Protein AF-A0A432DTY2-F1 (afdb_monomer)

Organism: NCBI:txid651561

Sequence (76 aa):
MSLNERISKVIEYSNLTPSEFADEIDVQRSSISHITSGRNKPSLEFIIKIKSRFPELLGTGWLPAKGNAETGITGN

Structure (mmCIF, N/CA/C/O backbone):
data_AF-A0A432DTY2-F1
#
_entry.id   AF-A0A432DTY2-F1
#
loop_
_atom_site.group_PDB
_atom_site.id
_atom_site.type_symbol
_atom_site.label_atom_id
_atom_site.label_alt_id
_atom_site.label_comp_id
_atom_site.label_asym_id
_atom_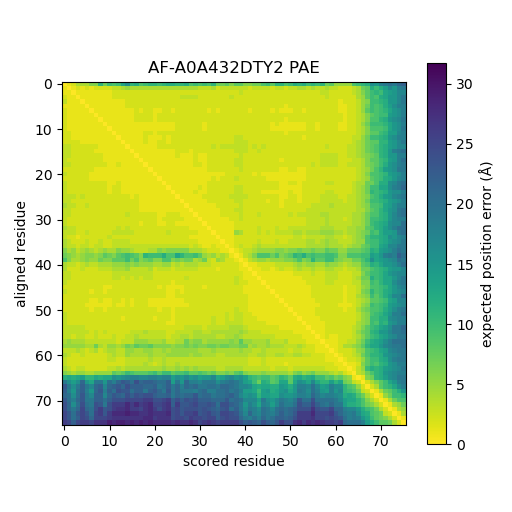site.label_entity_id
_atom_site.label_seq_id
_atom_site.pdbx_PDB_ins_code
_atom_site.Cartn_x
_atom_site.Cartn_y
_atom_site.Cartn_z
_atom_site.occupancy
_atom_site.B_iso_or_equiv
_atom_site.auth_seq_id
_atom_site.auth_comp_id
_atom_site.auth_asym_id
_atom_site.auth_atom_id
_atom_site.pdbx_PDB_model_num
ATOM 1 N N . MET A 1 1 ? -5.472 7.863 -15.515 1.00 80.56 1 MET A N 1
ATOM 2 C CA . MET A 1 1 ? -4.828 7.589 -14.217 1.00 80.56 1 MET A CA 1
ATOM 3 C C . MET A 1 1 ? -3.915 6.390 -14.369 1.00 80.56 1 MET A C 1
ATOM 5 O O . MET A 1 1 ? -4.374 5.334 -14.798 1.00 80.56 1 MET A O 1
ATOM 9 N N . SER A 1 2 ? -2.643 6.571 -14.053 1.00 89.56 2 SER A N 1
ATOM 10 C CA . SER A 1 2 ? -1.640 5.521 -13.908 1.00 89.56 2 SER A CA 1
A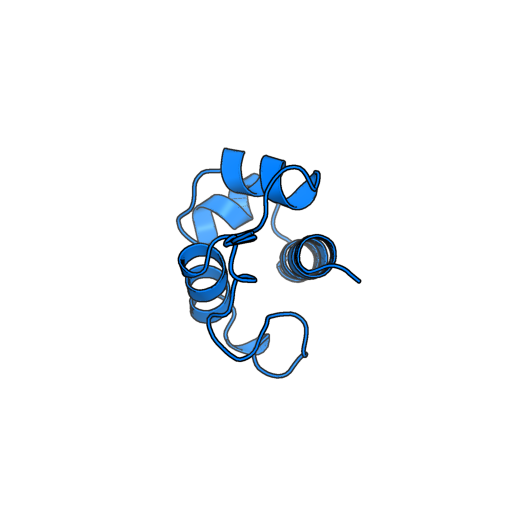TOM 11 C C . SER A 1 2 ? -1.979 4.574 -12.752 1.00 89.56 2 SER A C 1
ATOM 13 O O . SER A 1 2 ? -2.807 4.879 -11.889 1.00 89.56 2 SER A O 1
ATOM 15 N N . LEU A 1 3 ? -1.334 3.407 -12.724 1.00 90.81 3 LEU A N 1
ATOM 16 C CA . LEU A 1 3 ? -1.472 2.463 -11.616 1.00 90.81 3 LEU A CA 1
ATOM 17 C C . LEU A 1 3 ? -1.006 3.072 -10.285 1.00 90.81 3 LEU A C 1
ATOM 19 O O . LEU A 1 3 ? -1.652 2.859 -9.264 1.00 90.81 3 LEU A O 1
ATOM 23 N N . ASN A 1 4 ? 0.053 3.881 -10.303 1.00 92.31 4 ASN A N 1
ATOM 24 C CA . ASN A 1 4 ? 0.585 4.532 -9.108 1.00 92.31 4 ASN A CA 1
ATOM 25 C C . ASN A 1 4 ? -0.421 5.531 -8.520 1.00 92.31 4 ASN A C 1
ATOM 27 O O . ASN A 1 4 ? -0.687 5.485 -7.325 1.00 92.31 4 ASN A O 1
ATOM 31 N N . GLU A 1 5 ? -1.066 6.356 -9.353 1.00 92.06 5 GLU A N 1
ATOM 32 C CA . GLU A 1 5 ? -2.138 7.256 -8.894 1.00 92.06 5 GLU A CA 1
ATOM 33 C C . GLU A 1 5 ? -3.350 6.485 -8.350 1.00 92.06 5 GLU A C 1
ATOM 35 O O . GLU A 1 5 ? -3.999 6.920 -7.401 1.00 92.06 5 GLU A O 1
ATOM 40 N N . ARG A 1 6 ? -3.669 5.324 -8.937 1.00 93.88 6 ARG A N 1
ATOM 41 C CA . ARG A 1 6 ? -4.742 4.455 -8.431 1.00 93.88 6 ARG A CA 1
ATOM 42 C C . ARG A 1 6 ? -4.375 3.841 -7.078 1.00 93.88 6 ARG A C 1
ATOM 44 O O . ARG A 1 6 ? -5.249 3.731 -6.230 1.00 93.88 6 ARG A O 1
ATOM 51 N N . ILE A 1 7 ? -3.109 3.494 -6.849 1.00 94.56 7 ILE A N 1
ATOM 52 C CA . ILE A 1 7 ? -2.622 3.039 -5.538 1.00 94.56 7 ILE A CA 1
ATOM 53 C C . ILE A 1 7 ? -2.676 4.169 -4.514 1.00 94.56 7 ILE A C 1
ATOM 55 O O . ILE A 1 7 ? -3.123 3.927 -3.399 1.00 94.56 7 ILE A O 1
ATOM 59 N N . SER A 1 8 ? -2.311 5.401 -4.881 1.00 94.31 8 SER A N 1
ATOM 60 C CA . SER A 1 8 ? -2.471 6.553 -3.984 1.00 94.31 8 SER A CA 1
ATOM 61 C C . SER A 1 8 ? -3.923 6.709 -3.524 1.00 94.31 8 SER A C 1
ATOM 63 O O . SER A 1 8 ? -4.162 6.868 -2.333 1.00 94.31 8 SER A O 1
ATOM 65 N N . LYS A 1 9 ? -4.900 6.523 -4.424 1.00 95.00 9 LYS A N 1
ATOM 66 C CA . LYS A 1 9 ? -6.328 6.503 -4.054 1.00 95.00 9 LYS A CA 1
ATOM 67 C C . LYS A 1 9 ? -6.701 5.380 -3.089 1.00 95.00 9 LYS A C 1
ATOM 69 O O . LYS A 1 9 ? -7.550 5.580 -2.231 1.00 95.00 9 LYS A O 1
ATOM 74 N N . VAL A 1 10 ? -6.096 4.200 -3.229 1.00 96.19 10 VAL A N 1
ATOM 75 C CA . VAL A 1 10 ? -6.309 3.093 -2.282 1.00 96.19 10 VAL A CA 1
ATOM 76 C C . VAL A 1 10 ? -5.780 3.460 -0.893 1.00 96.19 10 VAL A C 1
ATOM 78 O O . VAL A 1 10 ? -6.460 3.215 0.099 1.00 96.19 10 VAL A O 1
ATOM 81 N N . ILE A 1 11 ? -4.600 4.083 -0.821 1.00 95.62 11 ILE A N 1
ATOM 82 C CA . ILE A 1 11 ? -4.012 4.542 0.445 1.00 95.62 11 ILE A CA 1
ATOM 83 C C . ILE A 1 11 ? -4.912 5.609 1.080 1.00 95.62 11 ILE A C 1
ATOM 85 O O . ILE A 1 11 ? -5.259 5.492 2.251 1.00 95.62 11 ILE A O 1
ATOM 89 N N . GLU A 1 12 ? -5.373 6.592 0.305 1.00 95.69 12 GLU A N 1
ATOM 90 C CA . GLU A 1 12 ? -6.324 7.610 0.775 1.00 95.69 12 GLU A CA 1
ATOM 91 C C . GLU A 1 12 ? -7.636 6.987 1.280 1.00 95.69 12 GLU A C 1
ATOM 93 O O . GLU A 1 12 ? -8.107 7.341 2.358 1.00 95.69 12 GLU A O 1
ATOM 98 N N . TYR A 1 13 ? -8.196 6.016 0.548 1.00 96.44 13 TYR A N 1
ATOM 99 C CA . TYR A 1 13 ? -9.408 5.294 0.950 1.00 96.44 13 TYR A CA 1
ATOM 100 C C . TYR A 1 13 ? -9.240 4.555 2.281 1.00 96.44 13 TYR A C 1
ATOM 102 O O . TYR A 1 13 ? -10.170 4.523 3.084 1.00 96.44 13 TYR A O 1
ATOM 110 N N . SER A 1 14 ? -8.058 3.985 2.531 1.00 96.19 14 SER A N 1
ATOM 111 C CA . SER A 1 14 ? -7.786 3.260 3.775 1.00 96.19 14 SER A CA 1
ATOM 112 C C . SER A 1 14 ? -7.782 4.159 5.018 1.00 96.19 14 SER A C 1
ATOM 114 O O . SER A 1 14 ? -7.880 3.650 6.131 1.00 96.19 14 SER A O 1
ATOM 116 N N . ASN A 1 15 ? -7.672 5.484 4.839 1.00 96.94 15 ASN A N 1
ATOM 117 C CA . ASN A 1 15 ? -7.515 6.467 5.914 1.00 96.94 15 ASN A CA 1
ATOM 118 C C . ASN A 1 15 ? -6.312 6.177 6.841 1.00 96.94 15 ASN A C 1
ATOM 120 O O . ASN A 1 15 ? -6.311 6.550 8.013 1.00 96.94 15 ASN A O 1
ATOM 124 N N . LEU A 1 16 ? -5.289 5.508 6.301 1.00 97.31 16 LEU A N 1
ATOM 125 C CA . LEU A 1 16 ? -4.016 5.223 6.955 1.00 97.31 16 LEU A CA 1
ATOM 126 C C . LEU A 1 16 ? -2.941 6.183 6.448 1.00 97.31 16 LEU A C 1
ATOM 128 O O . LEU A 1 16 ? -2.930 6.585 5.280 1.00 97.31 16 LEU A O 1
ATOM 132 N N . THR A 1 17 ? -1.972 6.505 7.301 1.00 96.81 17 THR A N 1
ATOM 133 C CA . THR A 1 17 ? -0.735 7.132 6.829 1.00 96.81 17 THR A CA 1
ATOM 134 C C . THR A 1 17 ? 0.036 6.171 5.910 1.00 96.81 17 THR A C 1
ATOM 136 O O . THR A 1 17 ? -0.122 4.952 6.006 1.00 96.81 17 THR A O 1
ATOM 139 N N . PRO A 1 18 ? 0.945 6.666 5.047 1.00 95.81 18 PRO A N 1
ATOM 140 C CA . PRO A 1 18 ? 1.759 5.799 4.192 1.00 95.81 18 PRO A CA 1
ATOM 141 C C . PRO A 1 18 ? 2.556 4.727 4.952 1.00 95.81 18 PRO A C 1
ATOM 143 O O . PRO A 1 18 ? 2.771 3.636 4.428 1.00 95.81 18 PRO A O 1
ATOM 146 N N . SER A 1 19 ? 3.001 5.033 6.176 1.00 96.56 19 SER A N 1
ATOM 147 C CA . SER A 1 19 ? 3.725 4.082 7.027 1.00 96.56 19 SER A CA 1
ATOM 148 C C . SER A 1 19 ? 2.802 2.998 7.572 1.00 96.56 19 SER A C 1
ATOM 150 O O . SER A 1 19 ? 3.143 1.826 7.475 1.00 96.56 19 SER A O 1
ATOM 152 N N . GLU A 1 20 ? 1.631 3.381 8.088 1.00 98.31 20 GLU A N 1
ATOM 153 C CA . GLU A 1 20 ? 0.630 2.431 8.588 1.00 98.31 20 GLU A CA 1
ATOM 154 C C . GLU A 1 20 ? 0.115 1.536 7.466 1.00 98.31 20 GLU A C 1
ATOM 156 O O . GLU A 1 20 ? 0.030 0.331 7.644 1.00 98.31 20 GLU A O 1
ATOM 161 N N . PHE A 1 21 ? -0.140 2.091 6.279 1.00 98.12 21 PHE A N 1
ATOM 162 C CA . PHE A 1 21 ? -0.550 1.299 5.123 1.00 98.12 21 PHE 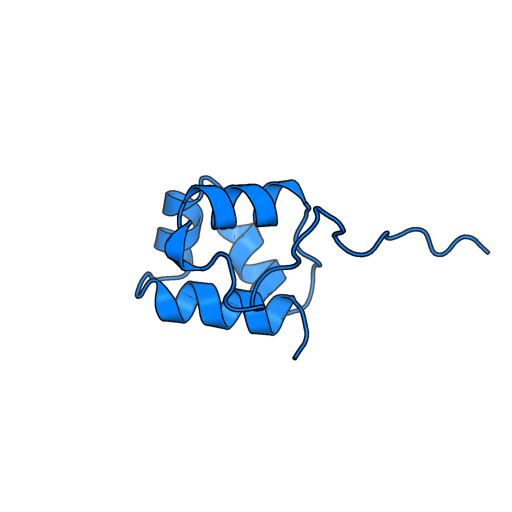A CA 1
ATOM 163 C C . PHE A 1 21 ? 0.503 0.254 4.743 1.00 98.12 21 PHE A C 1
ATOM 165 O O . PHE A 1 21 ? 0.151 -0.881 4.435 1.00 98.12 21 PHE A O 1
ATOM 172 N N . ALA A 1 22 ? 1.791 0.621 4.765 1.00 97.38 22 ALA A N 1
ATOM 173 C CA . ALA A 1 22 ? 2.875 -0.316 4.478 1.00 97.38 22 ALA A CA 1
ATOM 174 C C . ALA A 1 22 ? 2.892 -1.481 5.472 1.00 97.38 22 ALA A C 1
ATOM 176 O O . ALA A 1 22 ? 3.008 -2.635 5.062 1.00 97.38 22 ALA A O 1
ATOM 177 N N . ASP A 1 23 ? 2.755 -1.162 6.759 1.00 97.94 23 ASP A N 1
ATOM 178 C CA . ASP A 1 23 ? 2.724 -2.151 7.830 1.00 97.94 23 ASP A CA 1
ATOM 179 C C . ASP A 1 23 ? 1.472 -3.048 7.692 1.00 97.94 23 ASP A C 1
ATOM 181 O O . ASP A 1 23 ? 1.567 -4.267 7.806 1.00 97.94 23 ASP A O 1
ATOM 185 N N . GLU A 1 24 ? 0.319 -2.468 7.340 1.00 97.81 24 GLU A N 1
ATOM 186 C CA . GLU A 1 24 ? -0.972 -3.154 7.193 1.00 97.81 24 GLU A CA 1
ATOM 187 C C . GLU A 1 24 ? -0.998 -4.185 6.053 1.00 97.81 24 GLU A C 1
ATOM 189 O O . GLU A 1 24 ? -1.641 -5.230 6.166 1.00 97.81 24 GLU A O 1
ATOM 194 N N . ILE A 1 25 ? -0.304 -3.906 4.944 1.00 96.75 25 ILE A N 1
ATOM 195 C CA . ILE A 1 25 ? -0.172 -4.851 3.824 1.00 96.75 25 ILE A CA 1
ATOM 196 C C . ILE A 1 25 ? 1.132 -5.655 3.877 1.00 96.75 25 ILE A C 1
ATOM 198 O O . ILE A 1 25 ? 1.434 -6.363 2.918 1.00 96.75 25 ILE A O 1
ATOM 202 N N . ASP A 1 26 ? 1.906 -5.554 4.962 1.00 96.75 26 ASP A N 1
ATOM 203 C CA . ASP A 1 26 ? 3.174 -6.261 5.168 1.00 96.75 26 ASP A CA 1
ATOM 204 C C . ASP A 1 26 ? 4.202 -6.004 4.040 1.00 96.75 26 ASP A C 1
ATOM 206 O O . ASP A 1 26 ? 4.700 -6.904 3.357 1.00 96.75 26 ASP A O 1
ATOM 210 N N . VAL A 1 27 ? 4.510 -4.735 3.777 1.00 95.50 27 VAL A N 1
ATOM 211 C CA . VAL A 1 27 ? 5.551 -4.326 2.820 1.00 95.50 27 VAL A CA 1
ATOM 212 C C . VAL A 1 27 ? 6.482 -3.286 3.430 1.00 95.50 27 VAL A C 1
ATOM 214 O O . VAL A 1 27 ? 6.177 -2.624 4.417 1.00 95.50 27 VAL A O 1
ATOM 217 N N . GLN A 1 28 ? 7.643 -3.081 2.810 1.00 95.94 28 GLN A N 1
ATOM 218 C CA . GLN A 1 28 ? 8.568 -2.049 3.271 1.00 95.94 28 GLN A CA 1
ATOM 219 C C . GLN A 1 28 ? 7.982 -0.645 3.055 1.00 95.94 28 GLN A C 1
ATOM 221 O O . GLN A 1 28 ? 7.565 -0.306 1.948 1.00 95.94 28 GLN A O 1
ATOM 226 N N . ARG A 1 29 ? 8.062 0.225 4.070 1.00 95.44 29 ARG A N 1
ATOM 227 C CA . ARG A 1 29 ? 7.624 1.638 3.994 1.00 95.44 29 ARG A CA 1
ATOM 228 C C . ARG A 1 29 ? 8.266 2.416 2.838 1.00 95.44 29 ARG A C 1
ATOM 230 O O . ARG A 1 29 ? 7.622 3.248 2.202 1.00 95.44 29 ARG A O 1
ATOM 237 N N . SER A 1 30 ? 9.520 2.102 2.511 1.00 94.88 30 SER A N 1
ATOM 238 C CA . SER A 1 30 ? 10.230 2.664 1.352 1.00 94.88 30 SER A CA 1
ATOM 239 C C . SER A 1 30 ? 9.555 2.322 0.018 1.00 94.88 30 SER A C 1
ATOM 241 O O . SER A 1 30 ? 9.572 3.138 -0.902 1.00 94.88 30 SER A O 1
ATOM 243 N N . SER A 1 31 ? 8.909 1.155 -0.083 1.00 92.19 31 SER A N 1
ATOM 244 C CA . SER A 1 31 ? 8.175 0.741 -1.283 1.00 92.19 31 SER A CA 1
ATOM 245 C C . SER A 1 31 ? 6.969 1.642 -1.531 1.00 92.19 31 SER A C 1
ATOM 247 O O . SER A 1 31 ? 6.750 2.035 -2.674 1.00 92.19 31 SER A O 1
ATOM 249 N N . ILE A 1 32 ? 6.251 2.051 -0.476 1.00 94.62 32 ILE A N 1
ATOM 250 C CA . ILE A 1 32 ? 5.152 3.019 -0.599 1.00 94.62 32 ILE A CA 1
ATOM 251 C C . ILE A 1 32 ? 5.668 4.337 -1.173 1.00 94.62 32 ILE A C 1
ATOM 253 O O . ILE A 1 32 ? 5.155 4.793 -2.190 1.00 94.62 32 ILE A O 1
ATOM 257 N N . SER A 1 33 ? 6.729 4.901 -0.588 1.00 92.2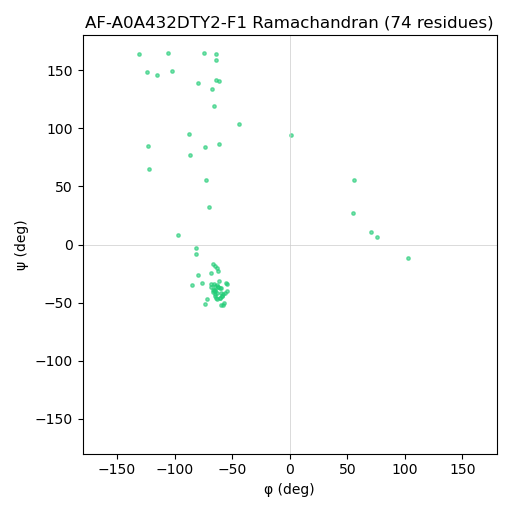5 33 SER A N 1
ATOM 258 C CA . SER A 1 33 ? 7.316 6.172 -1.038 1.00 92.25 33 SER A CA 1
ATOM 259 C C . SER A 1 33 ? 7.776 6.136 -2.505 1.00 92.25 33 SER A C 1
ATOM 261 O O . SER A 1 33 ? 7.512 7.059 -3.278 1.00 92.25 33 SER A O 1
ATOM 263 N N . HIS A 1 34 ? 8.419 5.049 -2.946 1.00 90.81 34 HIS A N 1
ATOM 264 C CA . HIS A 1 34 ? 8.853 4.907 -4.342 1.00 90.81 34 HIS A CA 1
ATOM 265 C C . HIS A 1 34 ? 7.689 4.751 -5.332 1.00 90.81 34 HIS A C 1
ATOM 267 O O . HIS A 1 34 ? 7.778 5.240 -6.460 1.00 90.81 34 HIS A O 1
ATOM 273 N N . ILE A 1 35 ? 6.601 4.090 -4.926 1.00 92.50 35 ILE A N 1
ATOM 274 C CA . ILE A 1 35 ? 5.406 3.918 -5.762 1.00 92.50 3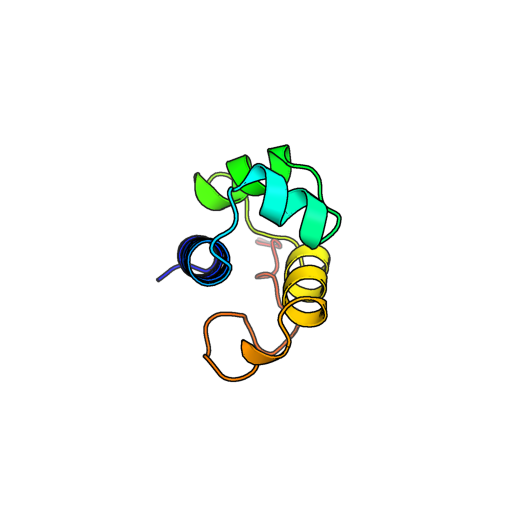5 ILE A CA 1
ATOM 275 C C . ILE A 1 35 ? 4.638 5.237 -5.859 1.00 92.50 35 ILE A C 1
ATOM 277 O O . ILE A 1 35 ? 4.359 5.700 -6.965 1.00 92.50 35 ILE A O 1
ATOM 281 N N . THR A 1 36 ? 4.339 5.886 -4.733 1.00 89.25 36 THR A N 1
ATOM 282 C CA . THR A 1 36 ? 3.549 7.129 -4.722 1.00 89.25 36 THR A CA 1
ATOM 283 C C . THR A 1 36 ? 4.296 8.309 -5.351 1.00 89.25 36 THR A C 1
ATOM 285 O O . THR A 1 36 ? 3.657 9.202 -5.898 1.00 89.25 36 THR A O 1
ATOM 288 N N . SER A 1 37 ? 5.635 8.285 -5.372 1.00 89.88 37 SER A N 1
ATOM 289 C CA . SER A 1 37 ? 6.460 9.263 -6.106 1.00 89.88 37 SER A CA 1
ATOM 290 C C . SER A 1 37 ? 6.609 8.980 -7.608 1.00 89.88 37 SER A C 1
ATOM 292 O O . SER A 1 37 ? 7.258 9.755 -8.310 1.00 89.88 37 SER A O 1
ATOM 294 N N . GLY A 1 38 ? 6.049 7.878 -8.120 1.00 84.19 38 GLY A N 1
ATOM 295 C CA . GLY A 1 38 ? 6.109 7.537 -9.546 1.00 84.19 38 GLY A CA 1
ATOM 296 C C . GLY A 1 38 ? 7.455 6.983 -10.026 1.00 84.19 38 GLY A C 1
ATOM 297 O O . GLY A 1 38 ? 7.626 6.774 -11.223 1.00 84.19 38 GLY A O 1
ATOM 298 N N . ARG A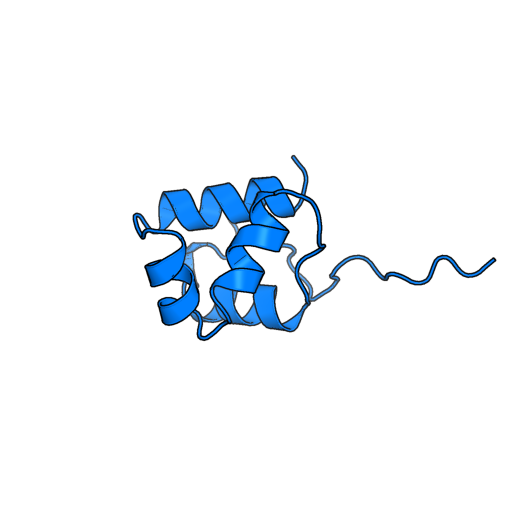 1 39 ? 8.413 6.735 -9.120 1.00 81.88 39 ARG A N 1
ATOM 299 C CA . ARG A 1 39 ? 9.755 6.239 -9.477 1.00 81.88 39 ARG A CA 1
ATOM 300 C C . ARG A 1 39 ? 9.757 4.755 -9.825 1.00 81.88 39 ARG A C 1
ATOM 302 O O . ARG A 1 39 ? 10.509 4.342 -10.701 1.00 81.88 39 ARG A O 1
ATOM 309 N N . ASN A 1 40 ? 8.890 3.978 -9.175 1.00 81.56 40 ASN A N 1
ATOM 310 C CA . ASN A 1 40 ? 8.796 2.536 -9.377 1.00 81.56 40 ASN A CA 1
ATOM 311 C C . ASN A 1 40 ? 7.382 2.107 -9.766 1.00 81.56 40 ASN A C 1
ATOM 313 O O . ASN A 1 40 ? 6.389 2.660 -9.290 1.00 81.56 40 ASN A O 1
ATOM 317 N N . LYS A 1 41 ? 7.302 1.044 -10.572 1.00 86.25 41 LYS A N 1
ATOM 318 C CA . LYS A 1 41 ? 6.061 0.294 -10.770 1.00 86.25 41 LYS A CA 1
ATOM 319 C C . LYS A 1 41 ? 5.850 -0.665 -9.590 1.00 86.25 41 LYS A C 1
ATOM 321 O O . LYS A 1 41 ? 6.820 -1.287 -9.149 1.00 86.25 41 LYS A O 1
ATOM 326 N N . PRO A 1 42 ? 4.619 -0.811 -9.075 1.00 90.75 42 PRO A N 1
ATOM 327 C CA . PRO A 1 42 ? 4.313 -1.814 -8.059 1.00 90.75 42 PRO A CA 1
ATOM 328 C C . PRO A 1 42 ? 4.523 -3.225 -8.624 1.00 90.75 42 PRO A C 1
ATOM 330 O O . PRO A 1 42 ? 4.188 -3.503 -9.778 1.00 90.75 42 PRO A O 1
ATOM 333 N N . SER A 1 43 ? 5.057 -4.130 -7.805 1.00 91.81 43 SER A N 1
ATOM 334 C CA . SER A 1 43 ? 5.178 -5.542 -8.172 1.00 91.81 43 SER A CA 1
ATOM 335 C C . SER A 1 43 ? 3.821 -6.248 -8.116 1.00 91.81 43 SER A C 1
ATOM 337 O O . SER A 1 43 ? 2.871 -5.764 -7.499 1.00 91.81 43 SER A O 1
ATOM 339 N N . LEU A 1 44 ? 3.733 -7.433 -8.722 1.00 90.50 44 LEU A N 1
ATOM 340 C CA . LEU A 1 44 ? 2.544 -8.273 -8.598 1.00 90.50 44 LEU A CA 1
ATOM 341 C C . LEU A 1 44 ? 2.222 -8.588 -7.129 1.00 90.50 44 LEU A C 1
ATOM 343 O O . LEU A 1 44 ? 1.099 -8.359 -6.685 1.00 90.50 44 LEU A O 1
ATOM 347 N N . GLU A 1 45 ? 3.216 -9.045 -6.370 1.00 91.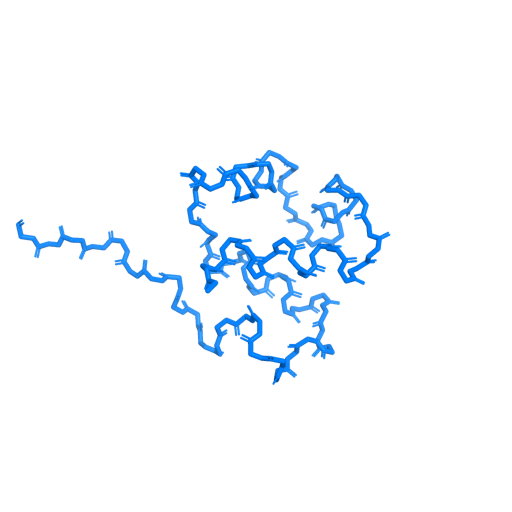25 45 GLU A N 1
ATOM 348 C CA . GLU A 1 45 ? 3.055 -9.361 -4.947 1.00 91.25 45 GLU A CA 1
ATOM 349 C C . GLU A 1 45 ? 2.491 -8.178 -4.154 1.00 91.25 45 GLU A C 1
ATOM 351 O O . GLU A 1 45 ? 1.591 -8.351 -3.337 1.00 91.25 45 GLU A O 1
ATOM 356 N N . PHE A 1 46 ? 2.936 -6.956 -4.456 1.00 93.94 46 PHE A N 1
ATOM 357 C CA . PHE A 1 46 ? 2.407 -5.745 -3.834 1.00 93.94 46 PHE A CA 1
ATOM 358 C C . PHE A 1 46 ? 0.904 -5.566 -4.109 1.00 93.94 46 PHE A C 1
ATOM 360 O O . PHE A 1 46 ? 0.120 -5.319 -3.195 1.00 93.94 46 PHE A O 1
ATOM 367 N N . ILE A 1 47 ? 0.475 -5.747 -5.363 1.00 93.75 47 ILE A N 1
ATOM 368 C CA . ILE A 1 47 ? -0.943 -5.665 -5.742 1.00 93.75 47 ILE A CA 1
ATOM 369 C C . ILE A 1 47 ? -1.767 -6.780 -5.083 1.00 93.75 47 ILE A C 1
ATOM 371 O O . ILE A 1 47 ? -2.904 -6.537 -4.674 1.00 93.75 47 ILE A O 1
ATOM 375 N N . ILE A 1 48 ? -1.223 -7.996 -4.980 1.00 93.12 48 ILE A N 1
ATOM 376 C CA . ILE A 1 48 ? -1.890 -9.127 -4.318 1.00 93.12 48 ILE A CA 1
ATOM 377 C C . ILE A 1 48 ? -2.082 -8.833 -2.830 1.00 93.12 48 ILE A C 1
ATOM 379 O O . ILE A 1 48 ? -3.193 -9.005 -2.332 1.00 93.12 48 ILE A O 1
ATOM 383 N N . LYS A 1 49 ? -1.051 -8.327 -2.144 1.00 95.56 49 LYS A N 1
ATOM 384 C CA . LYS A 1 49 ? -1.121 -7.957 -0.723 1.00 95.56 49 LYS A CA 1
ATOM 385 C C . LYS A 1 49 ? -2.196 -6.900 -0.458 1.00 95.56 49 LYS A C 1
ATOM 387 O O . LYS A 1 49 ? -3.024 -7.093 0.428 1.00 95.56 49 LYS A O 1
ATOM 392 N N . ILE A 1 50 ? -2.284 -5.859 -1.294 1.00 95.44 50 ILE A N 1
ATOM 393 C CA . ILE A 1 50 ? -3.370 -4.866 -1.201 1.00 95.44 50 ILE A CA 1
ATOM 394 C C . ILE A 1 50 ? -4.741 -5.534 -1.341 1.00 95.44 50 ILE A C 1
ATOM 396 O O . ILE A 1 50 ? -5.612 -5.339 -0.500 1.00 95.44 50 ILE A O 1
ATOM 400 N N . LYS A 1 51 ? -4.946 -6.333 -2.392 1.00 93.75 51 LYS A N 1
ATOM 401 C CA . LYS A 1 51 ? -6.237 -6.998 -2.638 1.00 93.75 51 LYS A CA 1
ATOM 402 C C . LYS A 1 51 ? -6.632 -7.962 -1.526 1.00 93.75 51 LYS A C 1
ATOM 404 O O . LYS A 1 51 ? -7.812 -8.088 -1.228 1.00 93.75 51 LYS A O 1
ATOM 409 N N . SER A 1 52 ? -5.653 -8.656 -0.951 1.00 94.12 52 SER A N 1
ATOM 410 C CA . SER A 1 52 ? -5.877 -9.564 0.170 1.00 94.12 52 SER A CA 1
ATOM 411 C C . SER A 1 52 ? -6.317 -8.809 1.419 1.00 94.12 52 SER A C 1
ATOM 413 O O . SER A 1 52 ? -7.094 -9.347 2.202 1.00 94.12 52 SER A O 1
ATOM 415 N N . ARG A 1 53 ? -5.819 -7.582 1.614 1.00 96.12 53 ARG A N 1
ATOM 416 C CA . ARG A 1 53 ? -6.128 -6.777 2.795 1.00 96.12 53 ARG A CA 1
ATOM 417 C C . ARG A 1 53 ? -7.421 -5.974 2.679 1.00 96.12 53 ARG A C 1
ATOM 419 O O . ARG A 1 53 ? -8.114 -5.827 3.685 1.00 96.12 53 ARG A O 1
ATOM 426 N N . PHE A 1 54 ? -7.722 -5.495 1.474 1.00 94.88 54 PHE A N 1
ATOM 427 C CA . PHE A 1 54 ? -8.869 -4.648 1.143 1.00 94.88 54 PHE A CA 1
ATOM 428 C C . PHE A 1 54 ? -9.739 -5.313 0.057 1.00 94.88 54 PHE A C 1
ATOM 430 O O . PHE A 1 54 ? -9.805 -4.829 -1.083 1.00 94.88 54 PHE A O 1
ATOM 437 N N . PRO A 1 55 ? -10.366 -6.471 0.347 1.00 92.81 55 PRO A N 1
ATOM 438 C CA . PRO A 1 55 ? -11.180 -7.197 -0.627 1.00 92.81 55 PRO A CA 1
ATOM 439 C C . PRO A 1 55 ? -12.399 -6.395 -1.110 1.00 92.81 55 PRO A C 1
ATOM 441 O O . PRO A 1 55 ? -12.884 -6.631 -2.213 1.00 92.81 55 PRO A O 1
ATOM 444 N N . GLU A 1 56 ? -12.872 -5.411 -0.347 1.00 93.19 56 GLU A N 1
ATOM 445 C CA . GLU A 1 56 ? -13.943 -4.487 -0.736 1.00 93.19 56 GLU A CA 1
ATOM 446 C C . GLU A 1 56 ? -13.585 -3.608 -1.944 1.00 93.19 56 GLU A C 1
ATOM 448 O O . GLU A 1 56 ? -14.468 -3.113 -2.643 1.00 93.19 56 GLU A O 1
ATOM 453 N N . LEU A 1 57 ? -12.292 -3.448 -2.240 1.00 89.88 57 LEU A N 1
ATOM 454 C CA . LEU A 1 57 ? -11.824 -2.711 -3.413 1.00 89.88 57 LEU A CA 1
ATOM 455 C C . LEU A 1 57 ? -11.855 -3.555 -4.694 1.00 89.88 57 LEU A C 1
ATOM 457 O O . LEU A 1 57 ? -11.648 -3.022 -5.795 1.00 89.88 57 LEU A O 1
ATOM 461 N N . LEU A 1 58 ? -12.123 -4.860 -4.588 1.00 85.00 58 LEU A N 1
ATOM 462 C CA . LEU A 1 58 ? -12.298 -5.742 -5.737 1.00 85.00 58 LEU A CA 1
ATOM 463 C C . LEU A 1 58 ? -13.558 -5.324 -6.510 1.00 85.00 58 LEU A C 1
ATOM 465 O O . LEU A 1 58 ? -14.665 -5.340 -5.990 1.00 85.00 58 LEU A O 1
ATOM 469 N N . GLY A 1 59 ? -13.386 -4.937 -7.776 1.00 83.19 59 GLY A N 1
ATOM 470 C CA . GLY A 1 59 ? -14.485 -4.491 -8.645 1.00 83.19 59 GLY A CA 1
ATOM 471 C C . GLY A 1 59 ? -14.583 -2.975 -8.841 1.00 83.19 59 GLY A C 1
ATOM 472 O O . GLY A 1 59 ? -15.224 -2.536 -9.788 1.00 83.19 59 GLY A O 1
ATOM 473 N N . THR A 1 60 ? -13.857 -2.171 -8.055 1.00 89.69 60 THR A N 1
ATOM 474 C CA . THR A 1 60 ? -13.757 -0.704 -8.255 1.00 89.69 60 THR A CA 1
ATOM 475 C C . THR A 1 60 ? -13.074 -0.312 -9.569 1.00 89.69 60 THR A C 1
ATOM 477 O O . THR A 1 60 ? -13.136 0.836 -10.007 1.00 89.69 60 THR A O 1
ATOM 480 N N . GLY A 1 61 ? -12.334 -1.246 -10.170 1.00 89.00 61 GLY A N 1
ATOM 481 C CA . GLY A 1 61 ? -11.433 -0.953 -11.275 1.00 89.00 61 GLY A CA 1
ATOM 482 C C . GLY A 1 61 ? -10.202 -0.147 -10.853 1.00 89.00 61 GLY A C 1
ATOM 483 O O . GLY A 1 61 ? -9.466 0.298 -11.727 1.00 89.00 61 GLY A O 1
ATOM 484 N N . TRP A 1 62 ? -9.912 0.038 -9.557 1.00 92.00 62 TRP A N 1
ATOM 485 C CA . TRP A 1 62 ? -8.703 0.740 -9.091 1.00 92.00 62 TRP A CA 1
ATOM 486 C C . TRP A 1 62 ? -7.452 -0.132 -9.114 1.00 92.00 62 TRP A C 1
ATOM 488 O O . TRP A 1 62 ? -6.363 0.380 -9.337 1.00 92.00 62 TRP A O 1
ATOM 498 N N . LEU A 1 63 ? -7.595 -1.448 -9.000 1.00 92.06 63 LEU A N 1
ATOM 499 C CA . LEU A 1 63 ? -6.490 -2.397 -9.132 1.00 92.06 63 LEU A CA 1
ATOM 500 C C . LEU A 1 63 ? -6.711 -3.282 -10.369 1.00 92.06 63 LEU A C 1
ATOM 502 O O . LEU A 1 63 ? -7.860 -3.565 -10.717 1.00 92.06 63 LEU A O 1
ATOM 506 N N . PRO A 1 64 ? -5.649 -3.701 -11.079 1.00 87.44 64 PRO A N 1
ATOM 507 C CA . PRO A 1 64 ? -5.780 -4.564 -12.253 1.00 87.44 64 PRO A CA 1
ATOM 508 C C . PRO A 1 64 ? -6.409 -5.906 -11.860 1.00 87.44 64 PRO A C 1
ATOM 510 O O . PRO A 1 64 ? -6.097 -6.439 -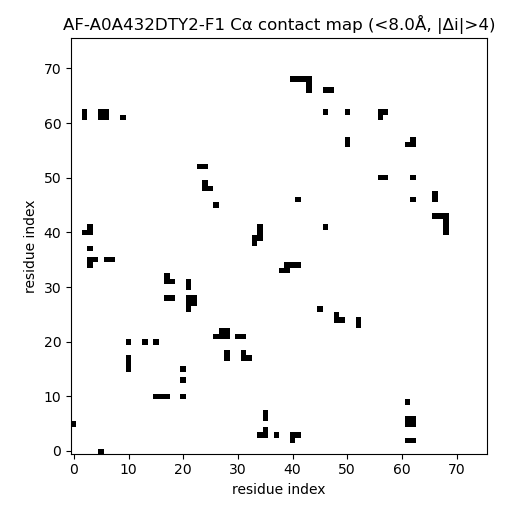10.802 1.00 87.44 64 PRO A O 1
ATOM 513 N N . ALA A 1 65 ? -7.297 -6.465 -12.688 1.00 74.81 65 ALA A N 1
ATOM 514 C CA . ALA A 1 65 ? -8.032 -7.695 -12.361 1.00 74.81 65 ALA A CA 1
ATOM 515 C C . ALA A 1 65 ? -7.116 -8.929 -12.271 1.00 74.81 65 ALA A C 1
ATOM 517 O O . ALA A 1 65 ? -7.259 -9.741 -11.359 1.00 74.81 65 ALA A O 1
ATOM 518 N N . LYS A 1 66 ? -6.124 -9.024 -13.164 1.00 65.38 66 LYS A N 1
ATOM 519 C CA . LYS A 1 66 ? -5.082 -10.056 -13.153 1.00 65.38 66 LYS A CA 1
ATOM 520 C C . LYS A 1 66 ? -3.754 -9.482 -12.675 1.00 65.38 66 LYS A C 1
ATOM 522 O O . LYS A 1 66 ? -3.567 -8.274 -12.580 1.00 65.38 66 LYS A O 1
ATOM 527 N N . GLY A 1 67 ? -2.842 -10.380 -12.334 1.00 57.22 67 GLY A N 1
ATOM 528 C CA . GLY A 1 67 ? -1.508 -10.065 -11.858 1.00 57.22 67 GLY A CA 1
ATOM 529 C C . GLY A 1 67 ? -0.539 -9.490 -12.891 1.00 57.22 67 GLY A C 1
ATOM 530 O O . GLY A 1 67 ? 0.654 -9.761 -12.845 1.00 57.22 67 GLY A O 1
ATOM 531 N N . ASN A 1 68 ? -1.030 -8.735 -13.860 1.00 48.00 68 ASN A N 1
ATOM 532 C CA . ASN A 1 68 ? -0.212 -8.071 -14.853 1.00 48.00 68 ASN A CA 1
ATOM 533 C C . ASN A 1 68 ? 0.239 -6.717 -14.298 1.00 48.00 68 ASN A C 1
ATOM 535 O O . ASN A 1 68 ? -0.274 -5.668 -14.683 1.00 48.00 68 ASN A O 1
ATOM 539 N N . ALA A 1 69 ? 1.230 -6.759 -13.401 1.00 53.50 69 ALA A N 1
ATOM 540 C CA . ALA A 1 69 ? 2.213 -5.688 -13.318 1.00 53.50 69 ALA A CA 1
ATOM 541 C C . ALA A 1 69 ? 2.913 -5.664 -14.682 1.00 53.50 69 ALA A C 1
ATOM 543 O O . ALA A 1 69 ? 3.837 -6.432 -14.918 1.00 53.50 69 ALA A O 1
ATOM 544 N N . GLU A 1 70 ? 2.315 -4.924 -15.619 1.00 49.09 70 GLU A N 1
ATOM 545 C CA . GLU A 1 70 ? 2.862 -4.453 -16.892 1.00 49.09 70 GLU A CA 1
ATOM 546 C C . GLU A 1 70 ? 4.304 -4.917 -17.118 1.00 49.09 70 GLU A C 1
ATOM 548 O O . GLU A 1 70 ? 5.260 -4.326 -16.615 1.00 49.09 70 GLU A O 1
ATOM 553 N N . THR A 1 71 ? 4.400 -6.042 -17.831 1.00 47.78 71 THR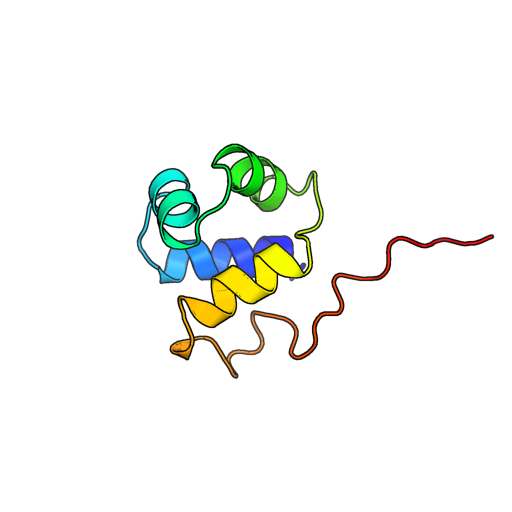 A N 1
ATOM 554 C CA . THR A 1 71 ? 5.610 -6.787 -18.166 1.00 47.78 71 THR A CA 1
ATOM 555 C C . THR A 1 71 ? 6.717 -5.839 -18.605 1.00 47.78 71 THR A C 1
ATOM 557 O O . THR A 1 71 ? 6.709 -5.333 -19.727 1.00 47.78 71 THR A O 1
ATOM 560 N N . GLY A 1 72 ? 7.682 -5.610 -17.717 1.00 46.69 72 GLY A N 1
ATOM 561 C CA . GLY A 1 72 ? 8.935 -4.918 -18.003 1.00 46.69 72 GLY A CA 1
ATOM 562 C C . GLY A 1 72 ? 9.890 -5.777 -18.831 1.00 46.69 72 GLY A C 1
ATOM 563 O O . GLY A 1 72 ? 11.016 -6.007 -18.412 1.00 46.69 72 GLY A O 1
ATOM 564 N N . ILE A 1 73 ? 9.441 -6.252 -19.994 1.00 45.81 73 ILE A N 1
ATOM 565 C CA . ILE A 1 73 ? 10.319 -6.750 -21.053 1.00 45.81 73 ILE A CA 1
ATOM 566 C C . ILE A 1 73 ? 10.004 -5.927 -22.301 1.00 45.81 73 ILE A C 1
ATOM 568 O O . ILE A 1 73 ? 9.199 -6.317 -23.141 1.00 45.81 73 ILE A O 1
ATOM 572 N N . THR A 1 74 ? 10.633 -4.758 -22.421 1.00 44.16 74 THR A N 1
ATOM 573 C CA . THR A 1 74 ? 10.934 -4.202 -23.744 1.00 44.16 74 THR A CA 1
ATOM 574 C C . THR A 1 74 ? 12.084 -5.028 -24.303 1.00 44.16 74 THR A C 1
ATOM 576 O O . THR A 1 74 ? 13.251 -4.701 -24.111 1.00 44.16 74 THR A O 1
ATOM 579 N N . GLY A 1 75 ? 11.740 -6.163 -24.905 1.00 47.19 75 GLY A N 1
ATOM 580 C CA . GLY A 1 75 ? 12.624 -6.881 -25.806 1.00 47.19 75 GLY A CA 1
ATOM 581 C C . GLY A 1 75 ? 12.430 -6.316 -27.204 1.00 47.19 75 GLY A C 1
ATOM 582 O O . GLY A 1 75 ? 11.472 -6.698 -27.871 1.00 47.19 75 GLY A O 1
ATOM 583 N N . ASN A 1 76 ? 13.285 -5.369 -27.583 1.00 38.31 76 ASN A N 1
ATOM 584 C CA . ASN A 1 76 ? 14.022 -5.354 -28.849 1.00 38.31 76 ASN A CA 1
ATOM 585 C C . ASN A 1 76 ? 15.121 -4.292 -28.775 1.00 38.31 76 ASN A C 1
ATOM 587 O O . ASN A 1 76 ? 14.778 -3.134 -28.445 1.00 38.31 76 ASN A O 1
#

Mean predicted aligned error: 5.89 Å

Radius of gyration: 12.11 Å; Cα contacts (8 Å, |Δi|>4): 62; chains: 1; bounding box: 28×19×37 Å

Solvent-accessible surface area (backbone atoms only — not comparable to full-atom values): 4687 Å² total; per-residue (Å²): 131,55,68,44,59,31,47,47,51,51,44,59,70,66,74,46,57,68,58,55,45,18,60,72,45,72,48,61,49,67,56,48,55,36,25,67,70,66,77,43,82,67,52,44,69,56,55,49,33,46,46,72,71,43,57,86,55,67,84,70,72,56,60,74,94,59,81,69,50,73,75,89,68,88,83,127

Secondary structure (DSSP, 8-state):
--HHHHHHHHHHHHT--HHHHHHHTT--HHHHHHHHTTSSPPPHHHHHHHHHH-GGGTTSSSS-SSS---------

InterPro domains:
  IPR001387 Cro/C1-type, helix-turn-helix domain [PF01381] (15-50)
  IPR001387 Cro/C1-type, helix-turn-helix domain [PS50943] (15-50)
  IPR001387 Cro/C1-type, helix-turn-helix domain [SM00530] (6-58)
  IPR001387 Cro/C1-type, helix-turn-helix domain [cd00093] (5-50)
  IPR010982 Lambda repressor-like, DNA-binding domain superfamily [G3DSA:1.10.260.40] (3-51)
  IPR010982 Lambda repressor-like, DNA-binding domain superfamily [SSF47413] (1-53)

Nearest PDB structures (foldseek):
  3cec-assembly1_A  TM=8.649E-01  e=3.640E-02  Nostoc punctiforme PCC 73102
  2icp-assembly1_A  TM=8.449E-01  e=3.640E-02  Escherichia coli CFT073
  2b5a-assembly1_A  TM=7.955E-01  e=3.854E-02  [Bacillus] caldolyticus
  1adr-assembly1_A  TM=6.890E-01  e=3.854E-02  Lederbergvirus P22
  1lmb-assembly1_3  TM=6.514E-01  e=2.139E-01  Lambdavirus lambda

Foldseek 3Di:
DDLLVLVVVLCVVVVDDLCVVCVQLVHDSVLSVCSNVVNDQDALSRLVSSCVRCVVCPPVPSGDNDSPSPDPDPDD

pLDDT: mean 86.24, std 16.0, range [38.31, 98.31]